Protein AF-T2J3W3-F1 (afdb_monomer_lite)

Organism: NCBI:txid555881

Sequence (121 aa):
MDRLVDKHNIDTKLTGKLVKFPQSPQIQFDVYAIEVITEGLPRYYTLVNFEDIKEFETIREKLANIWNSNLSTVESGRNFLINPNIMMEAQGKINVVSPQQANPQILLENANKIQRLSMVN

Structure (mmCIF, N/CA/C/O backbone):
data_AF-T2J3W3-F1
#
_entry.id   AF-T2J3W3-F1
#
loop_
_atom_site.group_PDB
_atom_site.id
_atom_site.type_symbol
_atom_site.label_atom_id
_atom_site.label_alt_id
_atom_site.label_comp_id
_atom_site.label_asym_id
_atom_site.label_entity_id
_atom_site.label_seq_id
_atom_site.pdbx_PDB_ins_code
_atom_site.Cartn_x
_atom_site.Cartn_y
_atom_site.Cartn_z
_atom_site.occupancy
_atom_site.B_iso_or_equiv
_atom_site.auth_seq_id
_atom_site.auth_comp_id
_atom_site.auth_asym_id
_atom_site.auth_atom_id
_atom_site.pdbx_PDB_model_num
ATOM 1 N N . MET A 1 1 ? 5.313 -22.564 -11.305 1.00 48.59 1 MET A N 1
ATOM 2 C CA . MET A 1 1 ? 6.242 -21.416 -11.347 1.00 48.59 1 MET A CA 1
ATOM 3 C C . MET A 1 1 ? 5.445 -20.180 -10.997 1.00 48.59 1 MET A C 1
ATOM 5 O O . MET A 1 1 ? 4.365 -20.024 -11.550 1.00 48.59 1 MET A O 1
ATOM 9 N N . ASP A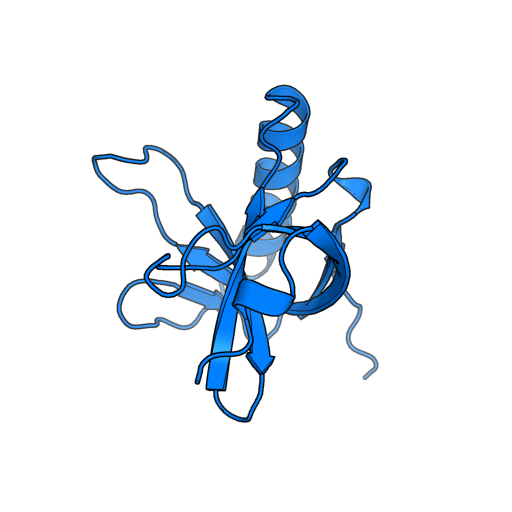 1 2 ? 5.937 -19.366 -10.068 1.00 56.97 2 ASP A N 1
ATOM 10 C CA . ASP A 1 2 ? 5.277 -18.126 -9.660 1.00 56.97 2 ASP A CA 1
ATOM 11 C C . ASP A 1 2 ? 5.447 -17.079 -10.773 1.00 56.97 2 ASP A C 1
ATOM 13 O O . ASP A 1 2 ? 6.542 -16.561 -10.978 1.00 56.97 2 ASP A O 1
ATOM 17 N N . ARG A 1 3 ? 4.380 -16.813 -11.537 1.00 75.12 3 ARG A N 1
ATOM 18 C CA . ARG A 1 3 ? 4.374 -15.873 -12.683 1.00 75.12 3 ARG A CA 1
ATOM 19 C C . ARG A 1 3 ? 4.364 -14.403 -12.251 1.00 75.12 3 ARG A C 1
ATOM 21 O O . ARG A 1 3 ? 4.128 -13.504 -13.051 1.00 75.12 3 ARG A O 1
ATOM 28 N N . LEU A 1 4 ? 4.557 -14.136 -10.962 1.00 77.44 4 LEU A N 1
ATOM 29 C CA . LEU A 1 4 ? 4.513 -12.792 -10.406 1.00 77.44 4 LEU A CA 1
ATOM 30 C C . LEU A 1 4 ? 5.674 -11.914 -10.902 1.00 77.44 4 LEU A C 1
ATOM 32 O O . LEU A 1 4 ? 5.479 -10.717 -11.094 1.00 77.44 4 LEU A O 1
ATOM 36 N N . VAL A 1 5 ? 6.843 -12.509 -11.163 1.00 82.25 5 VAL A N 1
ATOM 37 C CA . VAL A 1 5 ? 8.000 -11.808 -11.750 1.00 82.25 5 VAL A CA 1
ATOM 38 C C . VAL A 1 5 ? 7.698 -11.314 -13.167 1.00 82.25 5 VAL A C 1
ATOM 40 O O . VAL A 1 5 ? 8.100 -10.210 -13.518 1.00 82.25 5 VAL A O 1
ATOM 43 N N . ASP A 1 6 ? 6.901 -12.054 -13.943 1.00 85.00 6 ASP A N 1
ATOM 44 C CA . ASP A 1 6 ? 6.500 -11.656 -15.303 1.00 85.00 6 ASP A CA 1
ATOM 45 C C . ASP A 1 6 ? 5.649 -10.375 -15.312 1.00 85.00 6 ASP A C 1
ATOM 47 O O . ASP A 1 6 ? 5.484 -9.735 -16.348 1.00 85.00 6 ASP A O 1
ATOM 51 N N . LYS A 1 7 ? 5.098 -9.982 -14.154 1.00 86.25 7 LYS A N 1
ATOM 52 C CA . LYS A 1 7 ? 4.340 -8.737 -13.998 1.00 86.25 7 LYS A CA 1
ATOM 53 C C . LYS A 1 7 ? 5.228 -7.528 -13.707 1.00 86.25 7 LYS A C 1
ATOM 55 O O . LYS A 1 7 ? 4.697 -6.429 -13.598 1.00 86.25 7 LYS A O 1
ATOM 60 N N . HIS A 1 8 ? 6.542 -7.686 -13.557 1.00 91.69 8 HIS A N 1
ATOM 61 C CA . HIS A 1 8 ? 7.436 -6.565 -13.282 1.00 91.69 8 HIS A CA 1
ATOM 62 C C . HIS A 1 8 ? 7.351 -5.478 -14.372 1.00 91.69 8 HIS A C 1
ATOM 64 O O . HIS A 1 8 ? 7.304 -5.776 -15.561 1.00 91.69 8 HIS A O 1
ATOM 70 N N . ASN A 1 9 ? 7.325 -4.208 -13.954 1.00 92.62 9 ASN A N 1
ATOM 71 C CA . ASN A 1 9 ? 7.157 -3.006 -14.780 1.00 92.62 9 ASN A CA 1
ATOM 72 C C . ASN A 1 9 ? 5.829 -2.903 -15.540 1.00 92.62 9 ASN A C 1
ATOM 74 O O . ASN A 1 9 ? 5.657 -1.980 -16.336 1.00 92.62 9 ASN A O 1
ATOM 78 N N . ILE A 1 10 ? 4.868 -3.786 -15.266 1.00 94.31 10 ILE A N 1
ATOM 79 C CA . ILE A 1 10 ? 3.522 -3.670 -15.816 1.00 94.31 10 ILE A CA 1
ATOM 80 C C . ILE A 1 10 ? 2.717 -2.686 -14.970 1.00 94.31 10 ILE A C 1
ATOM 82 O O . ILE A 1 10 ? 2.555 -2.875 -13.759 1.00 94.31 10 ILE A O 1
ATOM 86 N N . ASP A 1 11 ? 2.200 -1.645 -15.622 1.00 96.25 11 ASP A N 1
ATOM 87 C CA . ASP A 1 11 ? 1.185 -0.765 -15.051 1.00 96.25 11 ASP A CA 1
ATOM 88 C C . ASP A 1 11 ? -0.092 -1.563 -14.794 1.00 96.25 11 ASP A C 1
ATOM 90 O O . ASP A 1 11 ? -0.652 -2.206 -15.683 1.00 96.25 11 ASP A O 1
ATOM 94 N N . THR A 1 12 ? -0.556 -1.529 -13.553 1.00 94.94 12 THR A N 1
ATOM 95 C CA . THR A 1 12 ? -1.734 -2.267 -13.127 1.00 94.94 12 THR A CA 1
ATOM 96 C C . THR A 1 12 ? -2.609 -1.427 -12.223 1.00 94.94 12 THR A C 1
ATOM 98 O O . THR A 1 12 ? -2.211 -0.393 -11.683 1.00 94.94 12 THR A O 1
ATOM 101 N N . LYS A 1 13 ? -3.821 -1.925 -12.038 1.00 97.31 13 LYS A N 1
ATOM 102 C CA . LYS A 1 13 ? -4.805 -1.410 -11.114 1.00 97.31 13 LYS A CA 1
ATOM 103 C C . LYS A 1 13 ? -5.306 -2.587 -10.291 1.00 97.31 13 LYS A C 1
ATOM 105 O O . LYS A 1 13 ? -5.921 -3.501 -10.834 1.00 97.31 13 LYS A O 1
ATOM 110 N N . LEU A 1 14 ? -4.976 -2.597 -9.006 1.00 96.94 14 LEU A N 1
ATOM 111 C CA . LEU A 1 14 ? -5.289 -3.694 -8.098 1.00 96.94 14 LEU A CA 1
ATOM 112 C C . LEU A 1 14 ? -6.186 -3.212 -6.967 1.00 96.94 14 LEU A C 1
ATOM 114 O O . LEU A 1 14 ? -6.030 -2.104 -6.456 1.00 96.94 14 LEU A O 1
ATOM 118 N N . THR A 1 15 ? -7.097 -4.086 -6.561 1.00 97.88 15 THR A N 1
ATOM 119 C CA . THR A 1 15 ? -8.022 -3.860 -5.456 1.00 97.88 15 THR A CA 1
ATOM 120 C C . THR A 1 15 ? -7.789 -4.920 -4.393 1.00 97.88 15 THR A C 1
ATOM 122 O O . THR A 1 15 ? -7.654 -6.101 -4.714 1.00 97.88 15 THR A O 1
ATOM 125 N N . GLY A 1 16 ? -7.737 -4.509 -3.131 1.00 97.56 16 GLY A N 1
ATOM 126 C CA . GLY A 1 16 ? -7.430 -5.409 -2.030 1.00 97.56 16 GLY A CA 1
ATOM 127 C C . GLY A 1 16 ? -7.702 -4.806 -0.662 1.00 97.56 16 GLY A C 1
ATOM 128 O O . GLY A 1 16 ? -7.945 -3.606 -0.536 1.00 97.56 16 GLY A O 1
ATOM 129 N N . LYS A 1 17 ? -7.661 -5.644 0.372 1.00 98.19 17 LYS A N 1
ATOM 130 C CA . LYS A 1 17 ? -7.833 -5.194 1.761 1.00 98.19 17 LYS A CA 1
ATOM 131 C C . LYS A 1 17 ? -6.591 -4.445 2.226 1.00 98.19 17 LYS A C 1
ATOM 133 O O . LYS A 1 17 ? -5.481 -4.878 1.921 1.00 98.19 17 LYS A O 1
ATOM 138 N N . LEU A 1 18 ? -6.753 -3.365 2.987 1.00 98.44 18 LEU A N 1
ATOM 139 C CA . LEU A 1 18 ? -5.613 -2.641 3.550 1.00 98.44 18 LEU A CA 1
ATOM 140 C C . LEU A 1 18 ? -4.892 -3.506 4.594 1.00 98.44 18 LEU A C 1
ATOM 142 O O . LEU A 1 18 ? -5.507 -4.037 5.519 1.00 98.44 18 LEU A O 1
ATOM 146 N N . VAL A 1 19 ? -3.575 -3.608 4.452 1.00 98.38 19 VAL A N 1
ATOM 147 C CA . VAL A 1 19 ? -2.669 -4.342 5.337 1.00 98.38 19 VAL A CA 1
ATOM 148 C C . VAL A 1 19 ? -1.625 -3.383 5.888 1.00 98.38 19 VAL A C 1
ATOM 150 O O . VAL A 1 19 ? -1.145 -2.495 5.182 1.00 98.38 19 VAL A O 1
ATOM 153 N N . LYS A 1 20 ?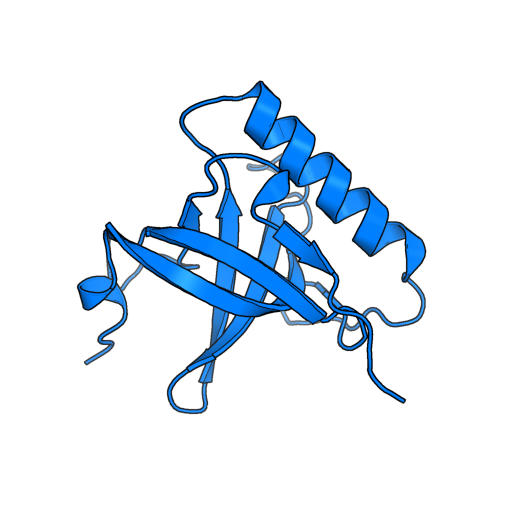 -1.255 -3.587 7.150 1.00 98.25 20 LYS A N 1
ATOM 154 C CA . LYS A 1 20 ? -0.203 -2.856 7.843 1.00 98.25 20 LYS A CA 1
ATOM 155 C C . LYS A 1 20 ? 0.831 -3.827 8.396 1.00 98.25 20 LYS A C 1
ATOM 157 O O . LYS A 1 20 ? 0.513 -4.681 9.217 1.00 98.25 20 LYS A O 1
ATOM 162 N N . PHE A 1 21 ? 2.078 -3.662 7.989 1.00 96.81 21 PHE A N 1
ATOM 163 C CA . PHE A 1 21 ? 3.237 -4.269 8.626 1.00 96.81 21 PHE A CA 1
ATOM 164 C C . PHE A 1 21 ? 3.777 -3.264 9.651 1.00 96.81 21 PHE A C 1
ATOM 166 O O . PHE A 1 21 ? 4.234 -2.191 9.246 1.00 96.81 21 PHE A O 1
ATOM 173 N N . PRO A 1 22 ? 3.685 -3.554 10.961 1.00 95.25 22 PRO A N 1
ATOM 174 C CA . PRO A 1 22 ? 4.189 -2.649 11.984 1.00 95.25 22 PRO A CA 1
ATOM 175 C C . PRO A 1 22 ? 5.690 -2.390 11.828 1.00 95.25 22 PRO A C 1
ATOM 177 O O . PRO A 1 22 ? 6.425 -3.253 11.341 1.00 95.25 22 PRO A O 1
ATOM 180 N N . GLN A 1 23 ? 6.134 -1.218 12.275 1.00 94.00 23 GLN A N 1
ATOM 181 C CA . GLN A 1 23 ? 7.553 -0.870 12.343 1.00 94.00 23 GLN A CA 1
ATOM 182 C C . GLN A 1 23 ? 8.410 -1.950 13.031 1.00 94.00 23 GLN A C 1
ATOM 184 O O . GLN A 1 23 ? 7.969 -2.658 13.940 1.00 94.00 23 GLN A O 1
ATOM 189 N N . SER A 1 24 ? 9.669 -2.040 12.613 1.00 89.81 24 SER A N 1
ATOM 190 C CA . SER A 1 24 ? 10.678 -2.964 13.130 1.00 89.81 24 SER A CA 1
ATOM 191 C C . SER A 1 24 ? 11.973 -2.209 13.459 1.00 89.81 24 SER A C 1
ATOM 193 O O . SER A 1 24 ? 12.131 -1.058 13.053 1.00 89.81 24 SER A O 1
ATOM 195 N N . PRO A 1 25 ? 12.955 -2.825 14.146 1.00 91.31 25 PRO A N 1
ATOM 196 C CA . PRO A 1 25 ? 14.236 -2.167 14.414 1.00 91.31 25 PRO A CA 1
ATOM 197 C C . PRO A 1 25 ? 14.938 -1.634 13.154 1.00 91.31 25 PRO A C 1
ATOM 199 O O . PRO A 1 25 ? 15.628 -0.619 13.216 1.00 91.31 25 PRO A O 1
ATOM 202 N N . GLN A 1 26 ? 14.748 -2.291 12.006 1.00 90.50 26 GLN A N 1
ATOM 203 C CA . GLN A 1 26 ? 15.328 -1.880 10.724 1.00 90.50 26 GLN A CA 1
ATOM 204 C C . GLN A 1 26 ? 14.462 -0.865 9.967 1.00 90.50 26 GLN A C 1
ATOM 206 O O . GLN A 1 26 ? 14.986 -0.118 9.145 1.00 90.50 26 GLN A O 1
ATOM 211 N N . ILE A 1 27 ? 13.151 -0.838 10.219 1.00 88.00 27 ILE A N 1
ATOM 212 C CA . ILE A 1 27 ? 12.194 0.040 9.542 1.00 88.00 27 ILE A CA 1
ATOM 213 C C . ILE A 1 27 ? 11.399 0.784 10.610 1.00 88.00 27 ILE A C 1
ATOM 215 O O . ILE A 1 27 ? 10.422 0.266 11.141 1.00 88.00 27 ILE A O 1
ATOM 219 N N . GLN A 1 28 ? 11.804 2.019 10.901 1.00 92.31 28 GLN A N 1
ATOM 220 C CA . GLN A 1 28 ? 11.257 2.856 11.982 1.00 92.31 28 GLN A CA 1
ATOM 221 C C . GLN A 1 28 ? 9.896 3.486 11.637 1.00 92.31 28 GLN A C 1
ATOM 223 O O . GLN A 1 28 ? 9.578 4.597 12.051 1.00 92.31 28 GLN A O 1
ATOM 228 N N . PHE A 1 29 ? 9.123 2.813 10.788 1.00 93.50 29 PHE A N 1
ATOM 229 C CA . PHE A 1 29 ? 7.856 3.300 10.287 1.00 93.50 29 PHE A CA 1
ATOM 230 C C . PHE A 1 29 ? 6.953 2.140 9.846 1.00 93.50 29 PHE A C 1
ATOM 232 O O . PHE A 1 29 ? 7.429 1.117 9.360 1.00 93.50 29 PHE A O 1
ATOM 239 N N . ASP A 1 30 ? 5.634 2.294 9.984 1.00 96.62 30 ASP A N 1
ATOM 240 C CA . ASP A 1 30 ? 4.672 1.268 9.547 1.00 96.62 30 ASP A CA 1
ATOM 241 C C . ASP A 1 30 ? 4.641 1.168 8.017 1.00 96.62 30 ASP A C 1
ATOM 243 O O . ASP A 1 30 ? 4.488 2.189 7.353 1.00 96.62 30 ASP A O 1
ATOM 247 N N . VAL A 1 31 ? 4.737 -0.026 7.436 1.00 96.44 31 VAL A N 1
ATOM 248 C CA . VAL A 1 31 ? 4.615 -0.240 5.982 1.00 96.44 31 VAL A CA 1
ATOM 249 C C . VAL A 1 31 ? 3.190 -0.661 5.645 1.00 96.44 31 VAL A C 1
ATOM 251 O O . VAL A 1 31 ? 2.622 -1.527 6.305 1.00 96.44 31 VAL A O 1
ATOM 254 N N . TYR A 1 32 ? 2.616 -0.087 4.591 1.00 98.12 32 TYR A N 1
ATOM 255 C CA . TYR A 1 32 ? 1.256 -0.396 4.154 1.00 98.12 32 TYR A CA 1
ATOM 256 C C . TYR A 1 32 ? 1.249 -1.182 2.843 1.00 98.12 32 TYR A C 1
ATOM 258 O O . TYR A 1 32 ? 2.097 -0.984 1.970 1.00 98.12 32 TYR A O 1
ATOM 266 N N . ALA A 1 33 ? 0.276 -2.076 2.708 1.00 98.25 33 ALA A N 1
ATOM 267 C CA . ALA A 1 33 ? 0.084 -2.928 1.545 1.00 98.25 33 ALA A CA 1
ATOM 268 C C . ALA A 1 33 ? -1.404 -3.140 1.247 1.00 98.25 33 ALA A C 1
ATOM 270 O O . ALA A 1 33 ? -2.259 -2.818 2.071 1.00 98.25 33 ALA A O 1
ATOM 271 N N . ILE A 1 34 ? -1.706 -3.731 0.092 1.00 98.31 34 ILE A N 1
ATOM 272 C CA . ILE A 1 34 ? -3.017 -4.331 -0.175 1.00 98.31 34 ILE A CA 1
ATOM 273 C C . ILE A 1 34 ? -2.905 -5.851 -0.288 1.00 98.31 34 ILE A C 1
ATOM 275 O O . ILE A 1 34 ? -2.004 -6.363 -0.954 1.00 98.31 34 ILE A O 1
ATOM 279 N N . GLU A 1 35 ? -3.816 -6.574 0.360 1.00 97.62 35 GLU A N 1
ATOM 280 C CA . GLU A 1 35 ? -3.998 -8.012 0.156 1.00 97.62 35 GLU A CA 1
ATOM 281 C C . GLU A 1 35 ? -4.846 -8.247 -1.094 1.00 97.62 35 GLU A C 1
ATOM 283 O O . GLU A 1 35 ? -6.023 -7.888 -1.136 1.00 97.62 35 GLU A O 1
ATOM 288 N N . VAL A 1 36 ? -4.246 -8.885 -2.095 1.00 95.88 36 VAL A N 1
ATOM 289 C CA . VAL A 1 36 ? -4.888 -9.265 -3.354 1.00 95.88 36 VAL A CA 1
ATOM 290 C C . VAL A 1 36 ? -4.846 -10.781 -3.479 1.00 95.88 36 VAL A C 1
ATOM 292 O O . VAL A 1 36 ? -3.775 -11.385 -3.409 1.00 95.88 36 VAL A O 1
ATOM 295 N N . ILE A 1 37 ? -5.996 -11.411 -3.710 1.00 93.25 37 ILE A N 1
ATOM 296 C CA . ILE A 1 37 ? -6.048 -12.852 -3.969 1.00 93.25 37 ILE A CA 1
ATOM 297 C C . I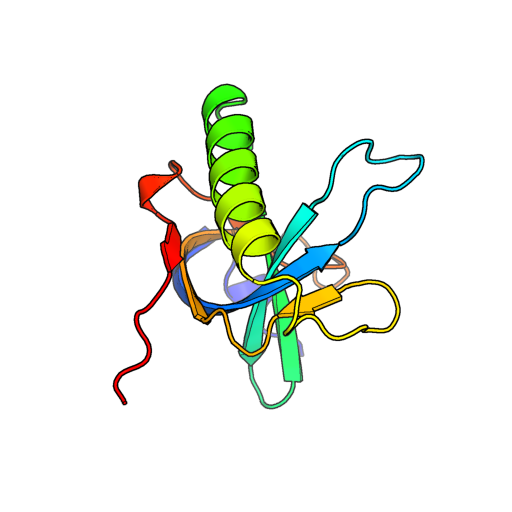LE A 1 37 ? -5.632 -13.108 -5.418 1.00 93.25 37 ILE A C 1
ATOM 299 O O . ILE A 1 37 ? -6.311 -12.693 -6.354 1.00 93.25 37 ILE A O 1
ATOM 303 N N . THR A 1 38 ? -4.508 -13.795 -5.611 1.00 86.75 38 THR A N 1
ATOM 304 C CA . THR A 1 38 ? -3.988 -14.190 -6.926 1.00 86.75 38 THR A CA 1
ATOM 305 C C . THR A 1 38 ? -3.816 -15.700 -6.943 1.00 86.75 38 THR A C 1
ATOM 307 O O . THR A 1 38 ? -3.146 -16.244 -6.073 1.00 86.75 38 THR A O 1
ATOM 310 N N . GLU A 1 39 ? -4.426 -16.384 -7.914 1.00 86.62 39 GLU A N 1
ATOM 311 C CA . GLU A 1 39 ? -4.348 -17.854 -8.035 1.00 86.62 39 GLU A CA 1
ATOM 312 C C . GLU A 1 39 ? -4.768 -18.590 -6.741 1.00 86.62 39 GLU A C 1
ATOM 314 O O . GLU A 1 39 ? -4.209 -19.618 -6.374 1.00 86.62 39 GLU A O 1
ATOM 319 N N . GLY A 1 40 ? -5.756 -18.042 -6.023 1.00 88.69 40 GLY A N 1
ATOM 320 C CA . GLY A 1 40 ? -6.265 -18.608 -4.768 1.00 88.69 40 GLY A CA 1
ATOM 321 C C . GLY A 1 40 ? -5.394 -18.347 -3.535 1.00 88.69 40 GLY A C 1
ATOM 322 O O . GLY A 1 40 ? -5.765 -18.766 -2.443 1.00 88.69 40 GLY A O 1
ATOM 323 N N . LEU A 1 41 ? -4.272 -17.634 -3.678 1.00 89.25 41 LEU A N 1
ATOM 324 C CA . LEU A 1 41 ? -3.367 -17.298 -2.581 1.00 89.25 41 LEU A CA 1
ATOM 325 C C . LEU A 1 41 ? -3.345 -15.785 -2.320 1.00 89.25 41 LEU A C 1
ATOM 327 O O . LEU A 1 41 ? -3.359 -14.996 -3.272 1.00 89.25 41 LEU A O 1
ATOM 331 N N . PRO A 1 42 ? -3.278 -15.347 -1.051 1.00 92.88 42 PRO A N 1
ATOM 332 C CA . PRO A 1 42 ? -3.101 -13.939 -0.740 1.00 92.88 42 PRO A CA 1
ATOM 333 C C . PRO A 1 42 ? -1.697 -13.473 -1.141 1.00 92.88 42 PRO A C 1
ATOM 335 O O . PRO A 1 42 ? -0.687 -14.122 -0.858 1.00 92.88 42 PRO A O 1
ATOM 338 N N . ARG A 1 43 ? -1.637 -12.319 -1.803 1.00 93.38 43 ARG A N 1
ATOM 339 C CA . ARG A 1 43 ? -0.412 -11.588 -2.129 1.00 93.38 43 ARG A CA 1
ATOM 340 C C . ARG A 1 43 ? -0.503 -10.192 -1.538 1.00 93.38 43 ARG A C 1
ATOM 342 O O . ARG A 1 43 ? -1.502 -9.505 -1.727 1.00 93.38 43 ARG A O 1
ATOM 349 N N . TYR A 1 44 ? 0.552 -9.772 -0.854 1.00 96.00 44 TYR A N 1
ATOM 350 C CA . TYR A 1 44 ? 0.603 -8.484 -0.171 1.00 96.00 44 TYR A CA 1
ATOM 351 C C . TYR A 1 44 ? 1.447 -7.512 -0.986 1.00 96.00 44 TYR A C 1
ATOM 353 O O . TYR A 1 44 ? 2.670 -7.612 -1.002 1.00 96.00 44 TYR A O 1
ATOM 361 N N . TYR A 1 45 ? 0.795 -6.588 -1.686 1.00 97.12 45 TYR A N 1
ATOM 362 C CA . TYR A 1 45 ? 1.477 -5.589 -2.502 1.00 97.12 45 TYR A CA 1
ATOM 363 C C . TYR A 1 45 ? 1.763 -4.342 -1.675 1.00 97.12 45 TYR A C 1
ATOM 365 O O . TYR A 1 45 ? 0.841 -3.578 -1.388 1.00 97.12 45 TYR A O 1
ATOM 373 N N . THR A 1 46 ? 3.019 -4.127 -1.277 1.00 97.25 46 THR A N 1
ATOM 374 C CA . THR A 1 46 ? 3.403 -2.918 -0.533 1.00 97.25 46 THR A CA 1
ATOM 375 C C . THR A 1 46 ? 3.288 -1.683 -1.418 1.00 97.25 46 THR A C 1
ATOM 377 O O . THR A 1 46 ? 3.711 -1.700 -2.576 1.00 97.25 46 THR A O 1
ATOM 380 N N . LEU A 1 47 ? 2.726 -0.617 -0.858 1.00 98.06 47 LEU A N 1
ATOM 381 C CA . LEU A 1 47 ? 2.434 0.639 -1.539 1.00 98.06 47 LEU A CA 1
ATOM 382 C C . LEU A 1 47 ? 3.570 1.625 -1.275 1.00 98.06 47 LEU A C 1
ATOM 384 O O . LEU A 1 47 ? 3.774 2.034 -0.132 1.00 98.06 47 LEU A O 1
ATOM 388 N N . VAL A 1 48 ? 4.334 1.968 -2.309 1.00 96.31 48 VAL A N 1
ATOM 389 C CA . VAL A 1 48 ? 5.580 2.731 -2.155 1.00 96.31 48 VAL A CA 1
ATOM 390 C C . VAL A 1 48 ? 5.782 3.712 -3.305 1.00 96.31 48 VAL A C 1
ATOM 392 O O . VAL A 1 48 ? 5.304 3.494 -4.414 1.00 96.31 48 VAL A O 1
ATOM 395 N N . ASN A 1 49 ? 6.537 4.770 -3.034 1.00 97.12 49 ASN A N 1
ATOM 396 C CA . ASN A 1 49 ? 7.165 5.622 -4.034 1.00 97.12 49 ASN A CA 1
ATOM 397 C C . ASN A 1 49 ? 8.653 5.701 -3.658 1.00 97.12 49 ASN A C 1
ATOM 399 O O . ASN A 1 49 ? 8.976 5.962 -2.501 1.00 97.12 49 ASN A O 1
ATOM 403 N N . PHE A 1 50 ? 9.543 5.383 -4.598 1.00 92.94 50 PHE A N 1
ATOM 404 C CA . PHE A 1 50 ? 10.995 5.427 -4.382 1.00 92.94 50 PHE A CA 1
ATOM 405 C C . PHE A 1 50 ? 11.667 6.619 -5.067 1.00 92.94 50 PHE A C 1
ATOM 407 O O . PHE A 1 50 ? 12.850 6.858 -4.844 1.00 92.94 50 PHE A O 1
ATOM 414 N N . GLU A 1 51 ? 10.932 7.334 -5.913 1.00 93.75 51 GLU A N 1
ATOM 415 C CA . GLU A 1 51 ? 11.445 8.432 -6.729 1.00 93.75 51 GLU A CA 1
ATOM 416 C C . GLU A 1 51 ? 11.313 9.775 -6.002 1.00 93.75 51 GLU A C 1
ATOM 418 O O . GLU A 1 51 ? 12.177 10.637 -6.148 1.00 93.75 51 GLU A O 1
ATOM 423 N N . ASP A 1 52 ? 10.274 9.935 -5.175 1.00 96.94 52 ASP A N 1
ATOM 424 C CA . ASP A 1 52 ? 10.003 11.156 -4.420 1.00 96.94 52 ASP A CA 1
ATOM 425 C C . ASP A 1 52 ? 9.679 10.841 -2.950 1.00 96.94 52 ASP A C 1
ATOM 427 O O . ASP A 1 52 ? 8.669 10.215 -2.615 1.00 96.94 52 ASP A O 1
ATOM 431 N N . ILE A 1 53 ? 10.552 11.313 -2.055 1.00 95.50 53 ILE A N 1
ATOM 432 C CA . ILE A 1 53 ? 10.418 11.129 -0.607 1.00 95.50 53 ILE A CA 1
ATOM 433 C C . ILE A 1 53 ? 9.182 11.832 -0.031 1.00 95.50 53 ILE A C 1
ATOM 435 O O . ILE A 1 53 ? 8.553 11.299 0.880 1.00 95.50 53 ILE A O 1
ATOM 439 N N . LYS A 1 54 ? 8.787 12.987 -0.578 1.00 97.44 54 LYS A N 1
ATOM 440 C CA . LYS A 1 54 ? 7.601 13.717 -0.113 1.00 97.44 54 LYS A CA 1
ATOM 441 C C . LYS A 1 54 ? 6.330 12.987 -0.512 1.00 97.44 54 LYS A C 1
ATOM 443 O O . LYS A 1 54 ? 5.388 12.910 0.275 1.00 97.44 54 LYS A O 1
ATOM 448 N N . GLU A 1 55 ? 6.298 12.414 -1.713 1.00 97.88 55 GLU A N 1
ATOM 449 C CA . GLU A 1 55 ? 5.177 11.568 -2.128 1.00 97.88 55 GLU A CA 1
ATOM 450 C C . GLU A 1 55 ? 5.129 10.275 -1.320 1.00 97.88 55 GLU A C 1
ATOM 452 O O . GLU A 1 55 ? 4.050 9.852 -0.909 1.00 97.88 55 GLU A O 1
ATOM 457 N N . PHE A 1 56 ? 6.280 9.673 -1.011 1.00 96.81 56 PHE A N 1
ATOM 458 C CA . PHE A 1 56 ? 6.341 8.534 -0.099 1.00 96.81 56 PHE A CA 1
ATOM 459 C C . PHE A 1 56 ? 5.725 8.862 1.269 1.00 96.81 56 PHE A C 1
ATOM 461 O O . PHE A 1 56 ? 4.870 8.116 1.749 1.00 96.81 56 PHE A O 1
ATOM 468 N N . GLU A 1 57 ? 6.103 9.986 1.878 1.00 97.31 57 GLU A N 1
ATOM 469 C CA . GLU A 1 57 ? 5.529 10.463 3.142 1.00 97.31 57 GLU A CA 1
ATOM 470 C C . GLU A 1 57 ? 4.020 10.715 3.019 1.00 97.31 57 GLU A C 1
ATOM 472 O O . GLU A 1 57 ? 3.239 10.180 3.808 1.00 97.31 57 GLU A O 1
ATOM 477 N N . THR A 1 58 ? 3.589 11.414 1.969 1.00 98.19 58 THR A N 1
ATOM 478 C CA . THR A 1 58 ? 2.173 11.729 1.713 1.00 98.19 58 THR A CA 1
ATOM 479 C C . THR A 1 58 ? 1.326 10.462 1.546 1.00 98.19 58 THR A C 1
ATOM 481 O O . THR A 1 58 ? 0.230 10.349 2.104 1.00 98.19 58 THR A O 1
ATOM 484 N N . ILE A 1 59 ? 1.833 9.465 0.812 1.00 98.25 59 ILE A N 1
ATOM 485 C CA . ILE A 1 59 ? 1.192 8.153 0.647 1.00 98.25 59 ILE A CA 1
ATOM 486 C C . ILE A 1 59 ? 1.028 7.475 2.007 1.00 98.25 59 ILE A C 1
ATOM 488 O O . ILE A 1 59 ? -0.060 6.992 2.335 1.00 98.25 59 ILE A O 1
ATOM 492 N N . ARG A 1 60 ? 2.094 7.441 2.813 1.00 97.81 60 ARG A N 1
ATOM 493 C CA . ARG A 1 60 ? 2.071 6.812 4.137 1.00 97.81 60 ARG A CA 1
ATOM 494 C C . ARG A 1 60 ? 1.074 7.481 5.068 1.00 97.81 60 ARG A C 1
ATOM 496 O O . ARG A 1 60 ? 0.305 6.779 5.720 1.00 97.81 60 ARG A O 1
ATOM 503 N N . GLU A 1 61 ? 1.079 8.807 5.136 1.00 97.94 61 GLU A N 1
ATOM 504 C CA . GLU A 1 61 ? 0.161 9.575 5.978 1.00 97.94 61 GLU A CA 1
ATOM 505 C C . GLU A 1 61 ? -1.292 9.336 5.572 1.00 97.94 61 GLU A C 1
ATOM 507 O O . GLU A 1 61 ? -2.137 9.046 6.421 1.00 97.94 61 GLU A O 1
ATOM 512 N N . LYS A 1 62 ? -1.586 9.355 4.266 1.00 98.06 62 LYS A N 1
ATOM 513 C CA . LYS A 1 62 ? -2.920 9.038 3.745 1.00 98.06 62 LYS A CA 1
ATOM 514 C C . LYS A 1 62 ? -3.382 7.644 4.178 1.00 98.06 62 LYS A C 1
ATOM 516 O O . LYS A 1 62 ? -4.509 7.492 4.652 1.00 98.06 62 LYS A O 1
ATOM 521 N N . LEU A 1 63 ? -2.525 6.632 4.047 1.00 98.31 63 LEU A N 1
ATOM 522 C CA . LEU A 1 63 ? -2.843 5.255 4.440 1.00 98.31 63 LEU A CA 1
ATOM 523 C C . LEU A 1 63 ? -2.989 5.109 5.961 1.00 98.31 63 LEU A C 1
ATOM 525 O O . LEU A 1 63 ? -3.911 4.431 6.416 1.00 98.31 63 LEU A O 1
ATOM 529 N N . ALA A 1 64 ? -2.153 5.791 6.744 1.00 98.06 64 ALA A N 1
ATOM 530 C CA . ALA A 1 64 ? -2.249 5.808 8.199 1.00 98.06 64 ALA A CA 1
ATOM 531 C C . ALA A 1 64 ? -3.553 6.451 8.681 1.00 98.06 64 ALA A C 1
ATOM 533 O O . ALA A 1 64 ? -4.214 5.904 9.561 1.00 98.06 64 ALA A O 1
ATOM 534 N N . ASN A 1 65 ? -3.975 7.559 8.072 1.00 97.94 65 ASN A N 1
ATOM 535 C CA . ASN A 1 65 ? -5.242 8.215 8.399 1.00 97.94 65 ASN A CA 1
ATOM 536 C C . ASN A 1 65 ? -6.442 7.301 8.113 1.00 97.94 65 ASN A C 1
ATOM 538 O O . ASN A 1 65 ? -7.341 7.169 8.950 1.00 97.94 65 ASN A O 1
ATOM 542 N N . ILE A 1 66 ? -6.435 6.611 6.966 1.00 96.81 66 ILE A N 1
ATOM 543 C CA . ILE A 1 66 ? -7.459 5.616 6.619 1.00 96.81 66 ILE A CA 1
ATOM 544 C C . ILE A 1 66 ? -7.463 4.470 7.641 1.00 96.81 66 ILE A C 1
ATOM 5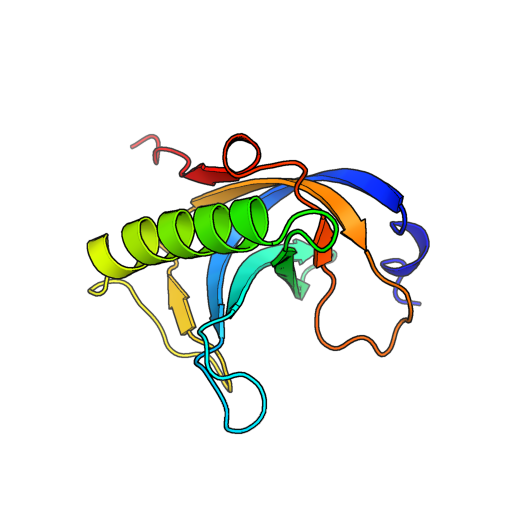46 O O . ILE A 1 66 ? -8.525 4.096 8.140 1.00 96.81 66 ILE A O 1
ATOM 550 N N . TRP A 1 67 ? -6.291 3.943 7.994 1.00 97.69 67 TRP A N 1
ATOM 551 C CA . TRP A 1 67 ? -6.142 2.857 8.962 1.00 97.69 67 TRP A CA 1
ATOM 552 C C . TRP A 1 67 ? -6.647 3.239 10.361 1.00 97.69 67 TRP A C 1
ATOM 554 O O . TRP A 1 67 ? -7.505 2.562 10.927 1.00 97.69 67 TRP A O 1
ATOM 564 N N . ASN A 1 68 ? -6.149 4.353 10.902 1.00 97.25 68 ASN A N 1
ATOM 565 C CA . ASN A 1 68 ? -6.437 4.816 12.260 1.00 97.25 68 ASN A CA 1
ATOM 566 C C . ASN A 1 68 ? -7.914 5.178 12.463 1.00 97.25 68 ASN A C 1
ATOM 568 O O . ASN A 1 68 ? -8.423 5.083 13.576 1.00 97.25 68 ASN A O 1
ATOM 572 N N . SER A 1 69 ? -8.627 5.521 11.388 1.00 95.62 69 SER A N 1
ATOM 573 C CA . SER A 1 69 ? -10.067 5.801 11.440 1.00 95.62 69 SER A CA 1
ATOM 574 C C . SER A 1 69 ? -10.946 4.541 11.518 1.00 95.62 69 SER A C 1
ATOM 576 O O . SER A 1 69 ? -12.163 4.662 11.606 1.00 95.62 69 SER A O 1
ATOM 578 N N . ASN A 1 70 ? -10.373 3.330 11.453 1.00 95.12 70 ASN A N 1
ATOM 579 C CA . ASN A 1 70 ? -11.128 2.068 11.408 1.00 95.12 70 ASN A CA 1
ATOM 580 C C . ASN A 1 70 ? -10.460 0.964 12.263 1.00 95.12 70 ASN A C 1
ATOM 582 O O . ASN A 1 70 ? -10.455 -0.206 11.886 1.00 95.12 70 ASN A O 1
ATOM 586 N N . LEU A 1 71 ? -9.858 1.310 13.407 1.00 95.94 71 LEU A N 1
ATOM 587 C CA . LEU A 1 71 ? -9.095 0.352 14.231 1.00 95.94 71 LEU A CA 1
ATOM 588 C C . LEU A 1 71 ? -9.932 -0.802 14.804 1.00 95.94 71 LEU A C 1
ATOM 590 O O . LEU A 1 71 ? -9.392 -1.875 15.055 1.00 95.94 71 LEU A O 1
ATOM 594 N N . SER A 1 72 ? -11.237 -0.602 15.002 1.00 96.50 72 SER A N 1
ATOM 595 C CA . SER A 1 72 ? -12.138 -1.602 15.593 1.00 96.50 72 SER A CA 1
ATOM 596 C C . SER A 1 72 ? -12.323 -2.857 14.741 1.00 96.50 72 SER A C 1
ATOM 598 O O . SER A 1 72 ? -12.792 -3.870 15.249 1.00 96.50 72 SER A O 1
ATOM 600 N N . THR A 1 73 ? -11.971 -2.794 13.458 1.00 96.06 73 THR A N 1
ATOM 601 C CA . THR A 1 73 ? -12.144 -3.888 12.498 1.00 96.06 73 THR A CA 1
ATOM 602 C C . THR A 1 73 ? -10.819 -4.550 12.141 1.00 96.06 73 THR A C 1
ATOM 604 O O . THR A 1 73 ? -10.775 -5.329 11.203 1.00 96.06 73 THR A O 1
ATOM 607 N N . VAL A 1 74 ? -9.726 -4.215 12.834 1.00 97.50 74 VAL A N 1
ATOM 608 C CA . VAL A 1 74 ? -8.395 -4.764 12.559 1.00 97.50 74 VAL A CA 1
ATOM 609 C C . VAL A 1 74 ? -8.277 -6.189 13.087 1.00 97.50 74 VAL A C 1
ATOM 611 O O . VAL A 1 74 ? -8.597 -6.474 14.238 1.00 97.50 74 VAL A O 1
ATOM 614 N N . GLU A 1 75 ? -7.713 -7.058 12.258 1.00 97.69 75 GLU A N 1
ATOM 615 C CA . GLU A 1 75 ? -7.399 -8.444 12.579 1.00 97.69 75 GLU A CA 1
ATOM 616 C C . GLU A 1 75 ? -5.881 -8.674 12.539 1.00 97.69 75 GLU A C 1
ATOM 618 O O . GLU A 1 75 ? -5.143 -8.031 11.783 1.00 97.69 75 GLU A O 1
ATOM 623 N N . SER A 1 76 ? -5.392 -9.596 13.370 1.00 96.62 76 SER A N 1
ATOM 624 C CA . SER A 1 76 ? -3.975 -9.967 13.409 1.00 96.62 76 SER A CA 1
ATOM 625 C C . SER A 1 76 ? -3.659 -11.111 12.446 1.00 96.62 76 SER A C 1
ATOM 627 O O . SER A 1 76 ? -4.285 -12.166 12.492 1.00 96.62 76 SER A O 1
ATOM 629 N N . GLY A 1 77 ? -2.636 -10.915 11.615 1.00 91.19 77 GLY A N 1
ATOM 630 C CA . GLY A 1 77 ? -1.931 -11.974 10.895 1.00 91.19 77 GLY A CA 1
ATOM 631 C C . GLY A 1 77 ? -0.674 -12.425 11.650 1.00 91.19 77 GLY A C 1
ATOM 632 O O . GLY A 1 77 ? -0.438 -12.042 12.794 1.00 91.19 77 GLY A O 1
ATOM 633 N N . ARG A 1 78 ? 0.181 -13.233 11.005 1.00 87.69 78 ARG A N 1
ATOM 634 C CA . ARG A 1 78 ? 1.397 -13.773 11.649 1.00 87.69 78 ARG A CA 1
ATOM 635 C C . ARG A 1 78 ? 2.428 -12.691 11.992 1.00 87.69 78 ARG A C 1
ATOM 637 O O . ARG A 1 78 ? 3.046 -12.738 13.047 1.00 87.69 78 ARG A O 1
ATOM 644 N N . ASN A 1 79 ? 2.639 -11.758 11.071 1.00 89.69 79 ASN A N 1
ATOM 645 C CA . ASN A 1 79 ? 3.636 -10.683 11.147 1.00 89.69 79 ASN A CA 1
ATOM 646 C C . ASN A 1 79 ? 3.103 -9.359 10.567 1.00 89.69 79 ASN A C 1
ATOM 648 O O . ASN A 1 79 ? 3.877 -8.474 10.206 1.00 89.69 79 ASN A O 1
ATOM 652 N N . PHE A 1 80 ? 1.784 -9.246 10.433 1.00 95.25 80 PHE A N 1
ATOM 653 C CA . PHE A 1 80 ? 1.089 -8.087 9.888 1.00 95.25 80 PHE A CA 1
ATOM 654 C C . PHE A 1 80 ? -0.281 -7.944 10.549 1.00 95.25 80 PHE A C 1
ATOM 656 O O . PHE A 1 80 ? -0.758 -8.851 11.230 1.00 95.25 80 PHE A O 1
ATOM 663 N N . LEU A 1 81 ? -0.914 -6.805 10.319 1.00 98.00 81 LEU A N 1
ATOM 664 C CA . LEU A 1 81 ? -2.300 -6.520 10.654 1.00 98.00 81 LEU A CA 1
ATOM 665 C C . LEU A 1 81 ? -3.072 -6.319 9.351 1.00 98.00 81 LEU A C 1
ATOM 667 O O . LEU A 1 81 ? -2.551 -5.719 8.413 1.00 98.00 81 LEU A O 1
ATOM 671 N N . ILE A 1 82 ? 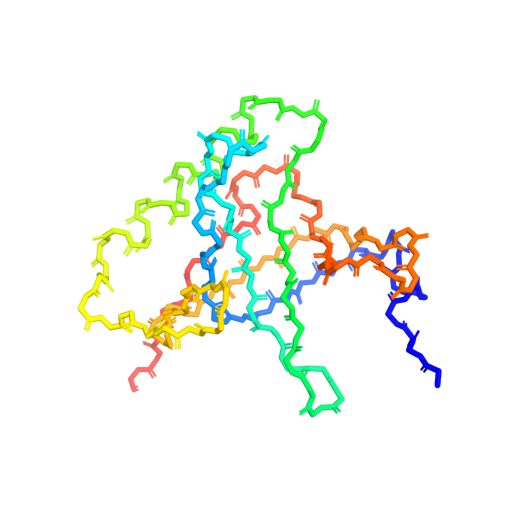-4.313 -6.780 9.287 1.00 98.00 82 ILE A N 1
ATOM 672 C CA . ILE A 1 82 ? -5.192 -6.591 8.129 1.00 98.00 82 ILE A CA 1
ATOM 673 C C . ILE A 1 82 ? -6.489 -5.925 8.569 1.00 98.00 82 ILE A C 1
ATOM 675 O O . ILE A 1 82 ? -6.978 -6.180 9.664 1.00 98.00 82 ILE A O 1
ATOM 679 N N . ASN A 1 83 ? -7.042 -5.052 7.730 1.00 97.62 83 ASN A N 1
ATOM 680 C CA . ASN A 1 83 ? -8.361 -4.484 7.954 1.00 97.62 83 ASN A CA 1
ATOM 681 C C . ASN A 1 83 ? -9.344 -4.982 6.877 1.00 97.62 83 ASN A C 1
ATOM 683 O O . ASN A 1 83 ? -9.377 -4.412 5.781 1.00 97.62 83 ASN A O 1
ATOM 687 N N . PRO A 1 84 ? -10.150 -6.027 7.151 1.00 95.12 84 PRO A N 1
ATOM 688 C CA . PRO A 1 84 ? -11.120 -6.571 6.200 1.00 95.12 84 PRO A CA 1
ATOM 689 C C . PRO A 1 84 ? -12.184 -5.569 5.738 1.00 95.12 84 PRO A C 1
ATOM 691 O O . PRO A 1 84 ? -12.753 -5.766 4.667 1.00 95.12 84 PRO A O 1
ATOM 694 N N . ASN A 1 85 ? -12.413 -4.483 6.484 1.00 95.62 85 ASN A N 1
ATOM 695 C CA . ASN A 1 85 ? -13.450 -3.491 6.181 1.00 95.62 85 ASN A CA 1
ATOM 696 C C . ASN A 1 85 ? -12.918 -2.275 5.405 1.00 95.62 85 ASN A C 1
ATOM 698 O O . ASN A 1 85 ? -13.654 -1.315 5.148 1.00 95.62 85 ASN A O 1
ATOM 702 N N . ILE A 1 86 ? -11.639 -2.290 5.027 1.00 97.06 86 ILE A N 1
ATOM 703 C CA . ILE A 1 86 ? -11.037 -1.262 4.182 1.00 97.06 86 ILE A CA 1
ATOM 704 C C . ILE A 1 86 ? -10.594 -1.908 2.876 1.00 97.06 86 ILE A C 1
ATOM 706 O O . ILE A 1 86 ? -9.483 -2.423 2.764 1.00 97.06 86 ILE A O 1
ATOM 710 N N . MET A 1 87 ? -11.458 -1.823 1.867 1.00 97.75 87 MET A N 1
ATOM 711 C CA . MET A 1 87 ? -11.083 -2.121 0.491 1.00 97.75 87 MET A CA 1
ATOM 712 C C . MET A 1 87 ? -10.421 -0.897 -0.134 1.00 97.75 87 MET A C 1
ATOM 714 O O . MET A 1 87 ? -10.985 0.198 -0.162 1.00 97.75 87 MET A O 1
ATOM 718 N N . MET A 1 88 ? -9.211 -1.098 -0.631 1.00 98.06 88 MET A N 1
ATOM 719 C CA . MET A 1 88 ? -8.403 -0.094 -1.299 1.00 98.06 88 MET A CA 1
ATOM 720 C C . MET A 1 88 ? -8.234 -0.468 -2.758 1.00 98.06 88 MET A C 1
ATOM 722 O O . MET A 1 88 ? -8.159 -1.641 -3.114 1.00 98.06 88 MET A O 1
ATOM 726 N N . GLU A 1 89 ? -8.107 0.547 -3.589 1.00 98.25 89 GLU A N 1
ATOM 727 C CA . GLU A 1 89 ? -7.647 0.438 -4.957 1.00 98.25 89 GLU A CA 1
ATOM 728 C C . GLU A 1 89 ? -6.325 1.191 -5.089 1.00 98.25 89 GLU A C 1
ATOM 730 O O . GLU A 1 89 ? -6.185 2.297 -4.561 1.00 98.25 89 GLU A O 1
ATOM 735 N N . ALA A 1 90 ? -5.361 0.583 -5.773 1.00 98.31 90 ALA A N 1
ATOM 736 C CA . ALA A 1 90 ? -4.048 1.147 -6.038 1.00 98.31 90 ALA A CA 1
ATOM 737 C C . ALA A 1 90 ? -3.699 0.985 -7.521 1.00 98.31 90 ALA A C 1
ATOM 739 O O . ALA A 1 90 ? -3.844 -0.104 -8.082 1.00 98.31 90 ALA A O 1
ATOM 740 N N . GLN A 1 91 ? -3.225 2.060 -8.148 1.00 98.38 91 GLN A N 1
ATOM 741 C CA . GLN A 1 91 ? -2.794 2.069 -9.543 1.00 98.38 91 GLN A CA 1
ATOM 742 C C . GLN A 1 91 ? -1.311 2.427 -9.654 1.00 98.38 91 GLN A C 1
ATOM 744 O O . GLN A 1 91 ? -0.877 3.469 -9.179 1.00 98.38 91 GLN A O 1
ATOM 749 N N . GLY A 1 92 ? -0.526 1.598 -10.325 1.00 97.62 92 GLY A N 1
ATOM 750 C CA . GLY A 1 92 ? 0.896 1.867 -10.512 1.00 97.62 92 GLY A CA 1
ATOM 751 C C . GLY A 1 92 ? 1.632 0.695 -11.131 1.00 97.62 92 GLY A C 1
ATOM 752 O O . GLY A 1 92 ? 1.019 -0.304 -11.515 1.00 97.62 92 GLY A O 1
ATOM 753 N N . LYS A 1 93 ? 2.957 0.802 -11.197 1.00 97.56 93 LYS A N 1
ATOM 754 C CA . LYS A 1 93 ? 3.805 -0.240 -11.783 1.00 97.56 93 LYS A CA 1
ATOM 755 C C . LYS A 1 93 ? 4.106 -1.321 -10.767 1.00 97.56 93 LYS A C 1
ATOM 757 O O . LYS A 1 93 ? 4.523 -1.029 -9.648 1.00 97.56 93 LYS A O 1
ATOM 762 N N . ILE A 1 94 ? 3.955 -2.579 -11.157 1.00 96.31 94 ILE A N 1
ATOM 763 C CA . ILE A 1 94 ? 4.394 -3.689 -10.314 1.00 96.31 94 ILE A CA 1
ATOM 764 C C . ILE A 1 94 ? 5.923 -3.739 -10.258 1.00 96.31 94 ILE A C 1
ATOM 766 O O . ILE A 1 94 ? 6.599 -3.834 -11.282 1.00 96.31 94 ILE A O 1
ATOM 770 N N . ASN A 1 95 ? 6.476 -3.749 -9.047 1.00 95.00 95 ASN A N 1
ATOM 771 C CA . ASN A 1 95 ? 7.895 -3.985 -8.817 1.00 95.00 95 ASN A CA 1
ATOM 772 C C . ASN A 1 95 ? 8.126 -5.312 -8.087 1.00 95.00 95 ASN A C 1
ATOM 774 O O . ASN A 1 95 ? 7.801 -5.471 -6.906 1.00 95.00 95 ASN A O 1
ATOM 778 N N . VAL A 1 96 ? 8.667 -6.277 -8.831 1.00 91.94 96 VAL A N 1
ATOM 779 C CA . VAL A 1 96 ? 8.999 -7.625 -8.368 1.00 91.94 96 VAL A CA 1
ATOM 780 C C . VAL A 1 96 ? 10.306 -8.005 -9.042 1.00 91.94 96 VAL A C 1
ATOM 782 O O . VAL A 1 96 ? 10.315 -8.464 -10.178 1.00 91.94 96 VAL A O 1
ATOM 785 N N . VAL A 1 97 ? 11.418 -7.769 -8.352 1.00 83.62 97 VAL A N 1
ATOM 786 C CA . VAL A 1 97 ? 12.757 -7.960 -8.935 1.00 83.62 97 VAL A CA 1
ATOM 787 C C . VAL A 1 97 ? 13.261 -9.396 -8.796 1.00 83.62 97 VAL A C 1
ATOM 789 O O . VAL A 1 97 ? 14.191 -9.797 -9.488 1.00 83.62 97 VAL A O 1
ATOM 792 N N . SER A 1 98 ? 12.660 -10.187 -7.903 1.00 84.50 98 SER A N 1
ATOM 793 C CA . SER A 1 98 ? 12.984 -11.607 -7.744 1.00 84.50 98 SER A CA 1
ATOM 794 C C . SER A 1 98 ? 11.795 -12.413 -7.205 1.00 84.50 98 SER A C 1
ATOM 796 O O . SER A 1 98 ? 10.980 -11.863 -6.460 1.00 84.50 98 SER A O 1
ATOM 798 N N . PRO A 1 99 ? 11.715 -13.726 -7.500 1.00 79.44 99 PRO A N 1
ATOM 799 C CA . PRO A 1 99 ? 10.713 -14.611 -6.900 1.00 79.44 99 PRO A CA 1
ATOM 800 C C . PRO A 1 99 ? 10.816 -14.721 -5.370 1.00 79.44 99 PRO A C 1
ATOM 802 O O . PRO A 1 99 ? 9.855 -15.109 -4.717 1.00 79.44 99 PRO A O 1
ATOM 805 N N . GLN A 1 100 ? 11.987 -14.428 -4.797 1.00 83.31 100 GLN A N 1
ATOM 806 C CA . GLN A 1 100 ? 12.252 -14.515 -3.358 1.00 83.31 100 GLN A CA 1
ATOM 807 C C . GLN A 1 100 ? 11.905 -13.222 -2.610 1.00 83.31 100 GLN A C 1
ATOM 809 O O . GLN A 1 100 ? 12.009 -13.178 -1.384 1.00 83.31 100 GLN A O 1
ATOM 814 N N . GLN A 1 101 ? 11.515 -12.162 -3.324 1.00 82.88 101 GLN A N 1
ATOM 815 C CA . GLN A 1 101 ? 11.098 -10.912 -2.705 1.00 82.88 101 GLN A CA 1
ATOM 816 C C . GLN A 1 101 ? 9.910 -11.170 -1.771 1.00 82.88 101 GLN A C 1
ATOM 818 O O . GLN A 1 101 ? 8.890 -11.708 -2.193 1.00 82.88 101 GLN A O 1
ATOM 823 N N . ALA A 1 102 ? 10.045 -10.766 -0.504 1.00 83.25 102 ALA A N 1
ATOM 824 C CA . ALA A 1 102 ? 9.066 -11.090 0.535 1.00 83.25 102 ALA A CA 1
ATOM 825 C C . ALA A 1 102 ? 7.648 -10.613 0.184 1.00 83.25 102 ALA A C 1
ATOM 827 O O . ALA A 1 102 ? 6.687 -11.356 0.352 1.00 83.25 102 ALA A O 1
ATOM 828 N N . ASN A 1 103 ? 7.542 -9.386 -0.329 1.00 89.94 103 ASN A N 1
ATOM 829 C CA . ASN A 1 103 ? 6.292 -8.784 -0.768 1.00 89.94 103 ASN A CA 1
ATOM 830 C C . ASN A 1 103 ? 6.507 -8.086 -2.117 1.00 89.94 103 ASN A C 1
ATOM 832 O O . ASN A 1 103 ? 7.436 -7.275 -2.213 1.00 89.94 103 ASN A O 1
ATOM 836 N N . PRO A 1 104 ? 5.678 -8.339 -3.148 1.00 94.31 104 PRO A N 1
ATOM 837 C CA . PRO A 1 104 ? 5.661 -7.503 -4.343 1.00 94.31 104 PRO A CA 1
ATOM 838 C C . PRO A 1 104 ? 5.313 -6.050 -3.993 1.00 94.31 104 PRO A C 1
ATOM 840 O O . PRO A 1 104 ? 4.728 -5.764 -2.950 1.00 94.31 104 PRO A O 1
ATOM 843 N N . GLN A 1 105 ? 5.651 -5.119 -4.877 1.00 96.81 105 GLN A N 1
ATOM 844 C CA . GLN A 1 105 ? 5.399 -3.691 -4.685 1.00 96.81 105 GLN A CA 1
ATOM 845 C C . GLN A 1 105 ? 4.509 -3.136 -5.796 1.00 96.81 105 GLN A C 1
ATOM 847 O O . GLN A 1 105 ? 4.568 -3.606 -6.932 1.00 96.81 105 GLN A O 1
ATOM 852 N N . ILE A 1 106 ? 3.718 -2.115 -5.470 1.00 97.69 106 ILE A N 1
ATOM 853 C CA . ILE A 1 106 ? 3.128 -1.198 -6.449 1.00 97.69 106 ILE A CA 1
ATOM 854 C C . ILE A 1 106 ? 3.865 0.130 -6.287 1.00 97.69 106 ILE A C 1
ATOM 856 O O . ILE A 1 106 ? 3.778 0.757 -5.229 1.00 97.69 106 ILE A O 1
ATOM 860 N N . LEU A 1 107 ? 4.598 0.528 -7.325 1.00 97.75 107 LEU A N 1
ATOM 861 C CA . LEU A 1 107 ? 5.234 1.835 -7.425 1.00 97.75 107 LEU A CA 1
ATOM 862 C C . LEU A 1 107 ? 4.166 2.854 -7.812 1.00 97.75 107 LEU A C 1
ATOM 864 O O . LEU A 1 107 ? 3.643 2.834 -8.930 1.00 97.75 107 LEU A O 1
ATOM 868 N N . LEU A 1 108 ? 3.814 3.700 -6.854 1.00 98.12 108 LEU A N 1
ATOM 869 C CA . LEU A 1 108 ? 2.813 4.743 -7.000 1.00 98.12 108 LEU A CA 1
ATOM 870 C C . LEU A 1 108 ? 3.490 6.032 -7.449 1.00 98.12 108 LEU A C 1
ATOM 872 O O . LEU A 1 108 ? 4.455 6.469 -6.832 1.00 98.12 108 LEU A O 1
ATOM 876 N N . GLU A 1 109 ? 2.931 6.670 -8.474 1.00 97.38 109 GLU A N 1
ATOM 877 C CA . GLU A 1 109 ? 3.375 7.996 -8.923 1.00 97.38 109 GLU A CA 1
ATOM 878 C C . GLU A 1 109 ? 3.182 9.047 -7.818 1.00 97.38 109 GLU A C 1
ATOM 880 O O . GLU A 1 109 ? 4.051 9.875 -7.582 1.00 97.38 109 GLU A O 1
ATOM 885 N N . ASN A 1 110 ? 2.040 9.000 -7.126 1.00 97.94 110 ASN A N 1
ATOM 886 C CA . ASN A 1 110 ? 1.671 9.928 -6.059 1.00 97.94 110 ASN A CA 1
ATOM 887 C C . ASN A 1 110 ? 0.496 9.382 -5.234 1.00 97.94 110 ASN A C 1
ATOM 889 O O . ASN A 1 110 ? -0.139 8.380 -5.590 1.00 97.94 110 ASN A O 1
ATOM 893 N N . ALA A 1 111 ? 0.152 10.077 -4.150 1.00 97.31 111 ALA A N 1
ATOM 894 C CA . ALA A 1 111 ? -0.942 9.688 -3.259 1.00 97.31 111 ALA A CA 1
ATOM 895 C C . ALA A 1 111 ? -2.335 9.628 -3.921 1.00 97.31 111 ALA A C 1
ATOM 897 O O . ALA A 1 111 ? -3.233 8.975 -3.380 1.00 97.31 111 ALA A O 1
ATOM 898 N N . ASN A 1 112 ? -2.562 10.252 -5.083 1.00 97.69 112 ASN A N 1
ATOM 899 C CA . ASN A 1 112 ? -3.853 10.169 -5.786 1.00 97.69 112 ASN A CA 1
ATOM 900 C C . ASN A 1 112 ? -4.070 8.819 -6.475 1.00 97.69 112 ASN A C 1
ATOM 902 O O . ASN A 1 112 ? -5.198 8.477 -6.817 1.00 97.69 112 ASN A O 1
ATOM 906 N N . LYS A 1 113 ? -3.014 8.015 -6.626 1.00 98.06 113 LYS A N 1
ATOM 907 C CA . LYS A 1 113 ? -3.094 6.663 -7.186 1.00 98.06 113 LYS A CA 1
ATOM 908 C C . LYS A 1 113 ? -3.623 5.610 -6.215 1.00 98.06 113 LYS A C 1
ATOM 910 O O . LYS A 1 113 ? -3.704 4.440 -6.577 1.00 98.06 113 LYS A O 1
ATOM 915 N N . ILE A 1 114 ? -3.969 6.013 -4.994 1.00 97.38 114 ILE A N 1
ATOM 916 C CA . ILE A 1 114 ? -4.620 5.160 -4.003 1.00 97.38 114 ILE A CA 1
ATOM 917 C C . ILE A 1 114 ? -5.953 5.760 -3.576 1.00 97.38 114 ILE A C 1
ATOM 919 O O . ILE A 1 114 ? -6.055 6.954 -3.282 1.00 97.38 114 ILE A O 1
ATOM 923 N N . GLN A 1 115 ? -6.980 4.924 -3.479 1.00 97.00 115 GLN A N 1
ATOM 924 C CA . GLN A 1 115 ? -8.286 5.344 -2.986 1.00 97.00 115 GLN A CA 1
ATOM 925 C C . GLN A 1 115 ? -8.974 4.241 -2.195 1.00 97.00 115 GLN A C 1
ATOM 927 O O . GLN A 1 115 ? -8.853 3.059 -2.511 1.00 97.00 115 GLN A O 1
ATOM 932 N N . ARG A 1 116 ? -9.702 4.639 -1.148 1.00 96.06 116 ARG A N 1
ATOM 933 C CA . ARG A 1 116 ? -10.624 3.745 -0.450 1.00 96.06 116 ARG A CA 1
ATOM 934 C C . ARG A 1 116 ? -11.859 3.583 -1.323 1.00 96.06 116 ARG A C 1
ATOM 936 O O . ARG A 1 116 ? -12.443 4.580 -1.740 1.00 96.06 116 ARG A O 1
ATOM 943 N N . LEU A 1 117 ? -12.263 2.346 -1.567 1.00 94.69 117 LEU A N 1
ATOM 944 C CA . LEU A 1 117 ? -13.526 2.062 -2.228 1.00 94.69 117 LEU A CA 1
ATOM 945 C C . LEU A 1 117 ? -14.656 2.150 -1.199 1.00 94.69 117 LEU A C 1
ATOM 947 O O . LEU A 1 117 ? -14.555 1.597 -0.100 1.00 94.69 117 LEU A O 1
ATOM 951 N N . SER A 1 118 ? -15.730 2.854 -1.548 1.00 83.44 118 SER A N 1
ATOM 952 C CA . SER A 1 118 ? -16.962 2.815 -0.761 1.00 83.44 118 SER A CA 1
ATOM 953 C C . SER A 1 118 ? -17.567 1.419 -0.872 1.00 83.44 118 SER A C 1
ATOM 955 O O . SER A 1 118 ? -17.716 0.900 -1.977 1.00 83.44 118 SER A O 1
ATOM 957 N N . MET A 1 119 ? -17.922 0.808 0.259 1.00 65.31 119 MET A N 1
ATOM 958 C CA . MET A 1 119 ? -18.753 -0.392 0.218 1.00 65.31 119 MET A CA 1
ATOM 959 C C . MET A 1 119 ? -20.129 0.017 -0.315 1.00 65.31 119 MET A C 1
ATOM 961 O O . MET A 1 119 ? -20.760 0.923 0.231 1.00 65.31 119 MET A O 1
ATOM 965 N N . VAL A 1 120 ? -20.555 -0.594 -1.421 1.00 48.94 120 VAL A N 1
ATOM 966 C CA . VAL A 1 120 ? -21.955 -0.532 -1.848 1.00 48.94 120 VAL A CA 1
ATOM 967 C C . VAL A 1 120 ? -22.702 -1.464 -0.899 1.00 48.94 120 VAL A C 1
ATOM 969 O O . VAL A 1 120 ? -22.409 -2.659 -0.881 1.00 48.94 120 VAL A O 1
ATOM 972 N N . ASN A 1 121 ? -23.560 -0.888 -0.055 1.00 39.88 121 ASN A N 1
ATOM 973 C CA . ASN A 1 121 ? -24.488 -1.644 0.789 1.00 39.88 121 ASN A CA 1
ATOM 974 C C . ASN A 1 121 ? -25.490 -2.424 -0.063 1.00 39.88 121 ASN A C 1
ATOM 976 O O . ASN A 1 121 ? -25.918 -1.870 -1.103 1.00 39.88 121 ASN A O 1
#

Foldseek 3Di:
DPCLQVQAQPWDKAKAWKKWQQADPVRNHIWIWGFGQDPNDTATATEAAPPDPVQRVVLRVVSVVVCVVQVVQWDDDPRIITRPPWMKMATAGWHDNDPPPPHIYGHHPGNVRMDTDDDDD

Secondary structure (DSSP, 8-state):
--TTGGGTT-EEEEEEEEEEE--BTTB-S-EEEEEEEETTEEEEEEEE-SS-HHHHHHHHHHHHHHHHTTGGG-EE-SSSEEEEEEEEEEEEEEE---TT-SS-EEE-SSGGGEEEPPP--

pLDDT: mean 92.59, std 9.94, range [39.88, 9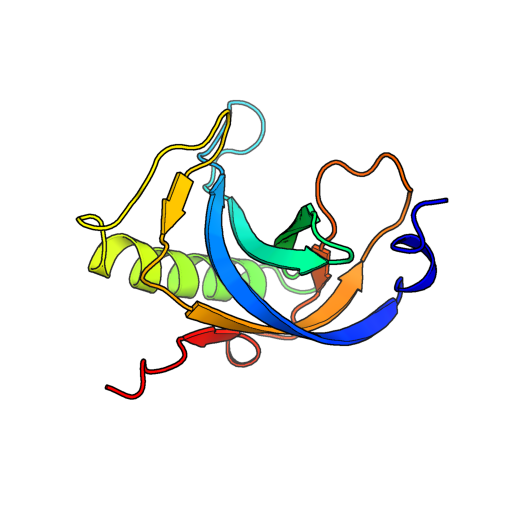8.44]

Radius of gyration: 13.75 Å; chains: 1; bounding box: 40×35×31 Å